Protein AF-A0A940AHB4-F1 (afdb_monomer_lite)

Radius of gyration: 24.16 Å; chains: 1; bounding box: 59×46×69 Å

Sequence (162 aa):
MMLVFALAMSVLIFCRLVLPLKIKVCWKVLLSVPVLAACLKYQIIRCLGGPMFFAPDLPGWILLAAAWLYSTAFLLFFGLAAMEIVRLGMKIVDSCRKSKLLPDPDRLFLKINLFLLFSAFLLAGIGIFRGIADPGIRELTLYFQNLPPQAEGMRVAVLADL

pLDDT: mean 78.36, std 8.7, range [51.31, 92.88]

Foldseek 3Di:
DLVVVLVVLLVLCLVQALVPDPDDVVVSVVVSVLSSCLSCVQVVLCVVQNPDRQSPVDDVVVSLVSQLSVQLSVQLSVVSVVVVVVVVVQVVVCVVDVDRPDPDPSVVSNVVSVVSSVVSNVVSVVVSVVVPPDDPDDDDDDDDPDDDPVCVPPDDDDDDDD

Secondary structure (DSSP, 8-state):
-HHHHHHHHHHHHIIIIITTS-S-HHHHHHHHHHHHHHHTHHHHHHHHH-S-TT-TTS-HHHHHHHHHHHHHHHHHHHHHHHHHHHHHHHHHHHHHSSS-S-S-HHHHHHHHHHHHHHHHHHHHHHHHHHHHSPP---------TT--GGGTT---------

Structure (mmCIF, N/CA/C/O backbone):
data_AF-A0A940AHB4-F1
#
_entry.id   AF-A0A940AHB4-F1
#
loop_
_atom_site.group_PDB
_atom_site.id
_atom_site.type_symbol
_atom_site.label_atom_id
_atom_site.label_alt_id
_atom_site.label_comp_id
_atom_site.label_asym_id
_atom_site.label_entity_id
_atom_site.label_seq_id
_atom_site.pdbx_PDB_ins_code
_atom_site.Cartn_x
_atom_site.Cartn_y
_atom_site.Cartn_z
_atom_site.occupancy
_atom_site.B_iso_or_equiv
_atom_site.auth_seq_id
_atom_site.auth_comp_id
_atom_site.auth_asym_id
_atom_site.auth_atom_id
_atom_site.pdbx_PDB_model_num
ATOM 1 N N . MET A 1 1 ? 16.224 -5.506 10.160 1.00 58.81 1 MET A N 1
ATOM 2 C CA . MET A 1 1 ? 15.429 -4.256 10.214 1.00 58.81 1 MET A CA 1
ATOM 3 C C . MET A 1 1 ? 14.212 -4.267 9.285 1.00 58.81 1 MET A C 1
ATOM 5 O O . MET A 1 1 ? 13.115 -4.127 9.803 1.00 58.81 1 MET A O 1
ATOM 9 N N . MET A 1 2 ? 14.343 -4.513 7.972 1.00 70.81 2 MET A N 1
ATOM 10 C CA . MET A 1 2 ? 13.194 -4.515 7.033 1.00 70.81 2 MET A CA 1
ATOM 11 C C . MET A 1 2 ? 12.039 -5.467 7.404 1.00 70.81 2 MET A C 1
ATOM 13 O O . MET A 1 2 ? 10.877 -5.126 7.227 1.00 70.81 2 MET A O 1
ATOM 17 N N . LEU A 1 3 ? 12.355 -6.637 7.963 1.00 74.06 3 LEU A N 1
ATOM 18 C CA . LEU A 1 3 ? 11.379 -7.638 8.414 1.00 74.06 3 LEU A CA 1
ATOM 19 C C . LEU A 1 3 ? 10.433 -7.115 9.505 1.00 74.06 3 LEU A C 1
ATOM 21 O O . LEU A 1 3 ? 9.229 -7.331 9.441 1.00 74.06 3 LEU A O 1
ATOM 25 N N . VAL A 1 4 ? 10.980 -6.398 10.490 1.00 78.00 4 VAL A N 1
ATOM 26 C CA . VAL A 1 4 ? 10.204 -5.846 11.612 1.00 78.00 4 VAL A CA 1
ATOM 27 C C . VAL A 1 4 ? 9.218 -4.801 11.100 1.00 78.00 4 VAL A C 1
ATOM 29 O O . VAL A 1 4 ? 8.057 -4.798 11.498 1.00 78.00 4 VAL A O 1
ATOM 32 N N . PHE A 1 5 ? 9.662 -3.958 10.167 1.00 78.31 5 PHE A N 1
ATOM 33 C CA . PHE A 1 5 ? 8.815 -2.948 9.542 1.00 78.31 5 PHE A CA 1
ATOM 34 C C . PHE A 1 5 ? 7.691 -3.575 8.702 1.00 78.31 5 PHE A C 1
ATOM 36 O O . PHE A 1 5 ? 6.531 -3.200 8.853 1.00 78.31 5 PHE A O 1
ATOM 43 N N . ALA A 1 6 ? 8.008 -4.586 7.886 1.00 76.06 6 ALA A N 1
ATOM 44 C CA . ALA A 1 6 ? 7.016 -5.315 7.093 1.00 76.06 6 ALA A CA 1
ATOM 45 C C . ALA A 1 6 ? 5.963 -6.016 7.971 1.00 76.06 6 ALA A C 1
ATOM 47 O O . ALA A 1 6 ? 4.767 -5.960 7.676 1.00 76.06 6 ALA A O 1
ATOM 48 N N . LEU A 1 7 ? 6.389 -6.631 9.079 1.00 79.12 7 LEU A N 1
ATOM 49 C CA . LEU A 1 7 ? 5.482 -7.255 10.042 1.00 79.12 7 LEU A CA 1
ATOM 50 C C . LEU A 1 7 ? 4.587 -6.216 10.718 1.00 79.12 7 LEU A C 1
ATOM 52 O O . LEU A 1 7 ? 3.369 -6.398 10.730 1.00 79.12 7 LEU A O 1
ATOM 56 N N . ALA A 1 8 ? 5.160 -5.112 11.206 1.00 81.31 8 ALA A N 1
ATOM 57 C CA . ALA A 1 8 ? 4.408 -4.021 11.823 1.00 81.31 8 ALA A CA 1
ATOM 58 C C . ALA A 1 8 ? 3.349 -3.444 10.869 1.00 81.31 8 ALA A C 1
ATOM 60 O O . ALA A 1 8 ? 2.193 -3.271 11.262 1.00 81.31 8 ALA A O 1
ATOM 61 N N . MET A 1 9 ? 3.710 -3.226 9.600 1.00 80.94 9 MET A N 1
ATOM 62 C CA . MET A 1 9 ? 2.764 -2.826 8.557 1.00 80.94 9 MET A CA 1
ATOM 63 C C . MET A 1 9 ? 1.624 -3.831 8.395 1.00 80.94 9 MET A C 1
ATOM 65 O O . MET A 1 9 ? 0.455 -3.441 8.431 1.00 80.94 9 MET A O 1
ATOM 69 N N . SER A 1 10 ? 1.951 -5.119 8.248 1.00 77.62 10 SER A N 1
ATOM 70 C CA . SER A 1 10 ? 0.938 -6.157 8.033 1.00 77.62 10 SER A CA 1
ATOM 71 C C . SER A 1 10 ? -0.040 -6.256 9.207 1.00 77.62 10 SER A C 1
ATOM 73 O O . SER A 1 10 ? -1.248 -6.349 8.994 1.00 77.62 10 SER A O 1
ATOM 75 N N . VAL A 1 11 ? 0.463 -6.150 10.444 1.00 81.50 11 VAL A N 1
ATOM 76 C CA . VAL A 1 11 ? -0.346 -6.231 11.664 1.00 81.50 11 VAL A CA 1
ATOM 77 C C . VAL A 1 11 ? -1.293 -5.040 11.755 1.00 81.50 11 VAL A C 1
ATOM 79 O O . VAL A 1 11 ? -2.479 -5.235 12.019 1.00 81.50 11 VAL A O 1
ATOM 82 N N . LEU A 1 12 ? -0.823 -3.816 11.489 1.00 79.62 12 LEU A N 1
ATOM 83 C CA . LEU A 1 12 ? -1.696 -2.638 11.519 1.00 79.62 12 LEU A CA 1
ATOM 84 C C . LEU A 1 12 ? -2.798 -2.709 10.459 1.00 79.62 12 LEU A C 1
ATOM 86 O O . LEU A 1 12 ? -3.967 -2.469 10.778 1.00 79.62 12 L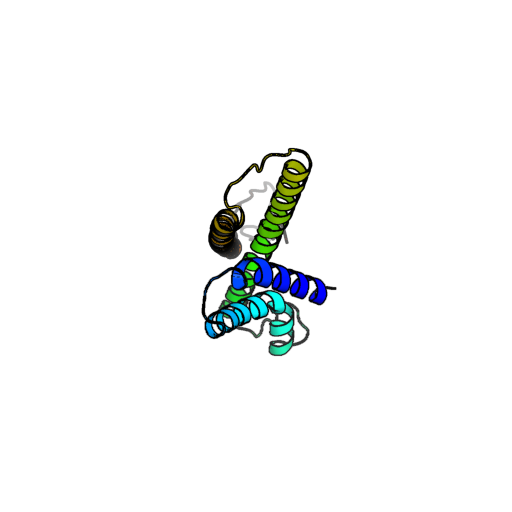EU A O 1
ATOM 90 N N . ILE A 1 13 ? -2.453 -3.085 9.223 1.00 80.12 13 ILE A N 1
ATOM 91 C CA . ILE A 1 13 ? -3.430 -3.222 8.135 1.00 80.12 13 ILE A CA 1
ATOM 92 C C . ILE A 1 13 ? -4.441 -4.329 8.470 1.00 80.12 13 ILE A C 1
ATOM 94 O O . ILE A 1 13 ? -5.649 -4.125 8.342 1.00 80.12 13 ILE A O 1
ATOM 98 N N . PHE A 1 14 ? -3.986 -5.480 8.967 1.00 78.69 14 PHE A N 1
ATOM 99 C CA . PHE A 1 14 ? -4.869 -6.588 9.329 1.00 78.69 14 PHE A CA 1
ATOM 100 C C . PHE A 1 14 ? -5.817 -6.223 10.483 1.00 78.69 14 PHE A C 1
ATOM 102 O O . PHE A 1 14 ? -7.032 -6.415 10.376 1.00 78.69 14 PHE A O 1
ATOM 109 N N . CYS A 1 15 ? -5.295 -5.633 11.559 1.00 75.25 15 CYS A N 1
ATOM 110 C CA . CYS A 1 15 ? -6.082 -5.262 12.735 1.00 75.25 15 CYS A CA 1
ATOM 111 C C . CYS A 1 15 ? -7.117 -4.166 12.447 1.00 75.25 15 CYS A C 1
ATOM 113 O O . CYS A 1 15 ? -8.186 -4.159 13.061 1.00 75.25 15 CYS A O 1
ATOM 115 N N . ARG A 1 16 ? -6.824 -3.222 11.543 1.00 76.50 16 ARG A N 1
ATOM 116 C CA . ARG A 1 16 ? -7.701 -2.065 11.278 1.00 76.50 16 ARG A CA 1
ATOM 117 C C . ARG A 1 16 ? -8.565 -2.183 10.039 1.00 76.50 16 ARG A C 1
ATOM 119 O O . ARG A 1 16 ? -9.577 -1.487 9.962 1.00 76.50 16 ARG A O 1
ATOM 126 N N . LEU A 1 17 ? -8.192 -3.047 9.105 1.00 72.38 17 LEU A N 1
ATOM 127 C CA . LEU A 1 17 ? -8.968 -3.311 7.907 1.00 72.38 17 LEU A CA 1
ATOM 128 C C . LEU A 1 17 ? -9.661 -4.665 8.031 1.00 72.38 17 LEU A C 1
ATOM 130 O O . LEU A 1 17 ? -10.872 -4.701 8.143 1.00 72.38 17 LEU A O 1
ATOM 134 N N . VAL A 1 18 ? -8.939 -5.779 8.127 1.00 71.19 18 VAL A N 1
ATOM 135 C CA . VAL A 1 18 ? -9.538 -7.128 8.027 1.00 71.19 18 VAL A CA 1
ATOM 136 C C . VAL A 1 18 ? -10.384 -7.514 9.251 1.00 71.19 18 VAL A C 1
ATOM 138 O O . VAL A 1 18 ? -11.448 -8.128 9.119 1.00 71.19 18 VAL A O 1
ATOM 141 N N . LEU A 1 19 ? -9.940 -7.153 10.455 1.00 72.94 19 LEU A N 1
ATOM 142 C CA . LEU A 1 19 ? -10.606 -7.528 11.705 1.00 72.94 19 LEU A CA 1
ATOM 143 C C . LEU A 1 19 ? -12.007 -6.895 11.890 1.00 72.94 19 LEU A C 1
ATOM 145 O O . LEU A 1 19 ? -12.932 -7.658 12.192 1.00 72.94 19 LEU A O 1
ATOM 149 N N . PRO A 1 20 ? -12.222 -5.581 11.653 1.00 70.19 20 PRO A N 1
ATOM 150 C CA . PRO A 1 20 ? -13.537 -4.945 11.799 1.00 70.19 20 PRO A CA 1
ATOM 151 C C . PRO A 1 20 ? -14.547 -5.277 10.690 1.00 70.19 20 PRO A C 1
ATOM 153 O O . PRO A 1 20 ? -15.733 -4.972 10.844 1.00 70.19 20 PRO A O 1
ATOM 156 N N . LEU A 1 21 ? -14.135 -5.920 9.588 1.00 69.00 21 LEU A N 1
ATOM 157 C CA . LEU A 1 21 ? -15.089 -6.399 8.586 1.00 69.00 21 LEU A CA 1
ATOM 158 C C . LEU A 1 21 ? -15.941 -7.544 9.163 1.00 69.00 21 LEU A C 1
ATOM 160 O O . LEU A 1 21 ? -15.432 -8.548 9.668 1.00 69.00 21 LEU A O 1
ATOM 164 N N . LYS A 1 22 ? -17.267 -7.421 9.052 1.00 71.44 22 LYS A N 1
ATOM 165 C CA . LYS A 1 22 ? -18.241 -8.451 9.452 1.00 71.44 22 LYS A CA 1
ATOM 166 C C . LYS A 1 22 ? -18.367 -9.548 8.382 1.00 71.44 22 LYS A C 1
ATOM 168 O O . LYS A 1 22 ? -19.447 -9.776 7.850 1.00 71.44 22 LYS A O 1
ATOM 173 N N . ILE A 1 23 ? -17.255 -10.192 8.028 1.00 77.06 23 ILE A N 1
ATOM 174 C CA . ILE A 1 23 ? -17.212 -11.274 7.029 1.00 77.06 23 ILE A CA 1
ATOM 175 C C . ILE A 1 23 ? -16.809 -12.592 7.708 1.00 77.06 23 ILE A C 1
ATOM 177 O O . ILE A 1 23 ? -16.114 -12.588 8.727 1.00 77.06 23 ILE A O 1
ATOM 181 N N . LYS A 1 24 ? -17.245 -13.725 7.140 1.00 78.88 24 LYS A N 1
ATOM 182 C CA . LYS A 1 24 ? -16.797 -15.075 7.515 1.00 78.88 24 LYS A CA 1
ATOM 183 C C . LYS A 1 24 ? -15.264 -15.152 7.573 1.00 78.88 24 LYS A C 1
ATOM 185 O O . LYS A 1 24 ? -14.575 -14.620 6.704 1.00 78.88 24 LYS A O 1
ATOM 190 N N . VAL A 1 25 ? -14.745 -15.881 8.560 1.00 74.38 25 VAL A N 1
ATOM 191 C CA . VAL A 1 25 ? -13.302 -16.031 8.834 1.00 74.38 25 VAL A CA 1
ATOM 192 C C . VAL A 1 25 ? -12.516 -16.493 7.600 1.00 74.38 25 VAL A C 1
ATOM 194 O O . VAL A 1 25 ? -11.432 -15.984 7.349 1.00 74.38 25 VAL A O 1
ATOM 197 N N . CYS A 1 26 ? -13.095 -17.367 6.770 1.00 75.19 26 CYS A N 1
ATOM 198 C CA . CYS A 1 26 ? -12.470 -17.846 5.532 1.00 75.19 26 CYS A CA 1
ATOM 199 C C . CYS A 1 26 ? -12.079 -16.701 4.575 1.00 75.19 26 CYS A C 1
ATOM 201 O O . CYS A 1 26 ? -10.953 -16.648 4.090 1.00 75.19 26 CYS A O 1
ATOM 203 N N . TRP A 1 27 ? -12.957 -15.713 4.390 1.00 75.00 27 TRP A N 1
ATOM 204 C CA . TRP A 1 27 ? -12.668 -14.541 3.557 1.00 75.00 27 TRP A CA 1
ATOM 205 C C . TRP A 1 27 ? -11.678 -13.574 4.213 1.00 75.00 27 TRP A C 1
ATOM 207 O O . TRP A 1 27 ? -10.931 -12.898 3.512 1.00 75.00 27 TRP A O 1
ATOM 217 N N . LYS A 1 28 ? -11.629 -13.522 5.551 1.00 75.12 28 LYS A N 1
ATOM 218 C CA . LYS A 1 28 ? -10.606 -12.744 6.269 1.00 75.12 28 LYS A CA 1
ATOM 219 C C . LYS A 1 28 ? -9.211 -13.313 6.032 1.00 75.12 28 LYS A C 1
ATOM 221 O O . LYS A 1 28 ? -8.282 -12.554 5.771 1.00 75.12 28 LYS A O 1
ATOM 226 N N . VAL A 1 29 ? -9.083 -14.639 6.077 1.00 69.25 29 VAL A N 1
ATOM 227 C CA . VAL A 1 29 ? -7.823 -15.330 5.775 1.00 69.25 29 VAL A CA 1
ATOM 228 C C . VAL A 1 29 ? -7.438 -15.095 4.315 1.00 69.25 29 VAL A C 1
ATOM 230 O O . VAL A 1 29 ? -6.314 -14.668 4.052 1.00 69.25 29 VAL A O 1
ATOM 233 N N . LEU A 1 30 ? -8.392 -15.237 3.389 1.00 78.25 30 LEU A N 1
ATOM 234 C CA . LEU A 1 30 ? -8.174 -14.983 1.962 1.00 78.25 30 LEU A CA 1
ATOM 235 C C . LEU A 1 30 ? -7.686 -13.552 1.678 1.00 78.25 30 LEU A C 1
ATOM 237 O O . LEU A 1 30 ? -6.839 -13.369 0.816 1.00 78.25 30 LEU A O 1
ATOM 241 N N . LEU A 1 31 ? -8.176 -12.549 2.416 1.00 73.75 31 LEU A N 1
ATOM 242 C CA . LEU A 1 31 ? -7.722 -11.156 2.305 1.00 73.75 31 LEU A CA 1
ATOM 243 C C . LEU A 1 31 ? -6.366 -10.903 2.978 1.00 73.75 31 LEU A C 1
ATOM 245 O O . LEU A 1 31 ? -5.609 -10.050 2.524 1.00 73.75 31 LEU A O 1
ATOM 249 N N . SER A 1 32 ? -6.036 -11.629 4.047 1.00 70.00 32 SER A N 1
ATOM 250 C CA . SER A 1 32 ? -4.762 -11.444 4.757 1.00 70.00 32 SER A CA 1
ATOM 251 C C . SER A 1 32 ? -3.552 -11.988 4.008 1.00 70.00 32 SER A C 1
ATOM 253 O O . SER A 1 32 ? -2.481 -11.396 4.087 1.00 70.00 32 SER A O 1
ATOM 255 N N . VAL A 1 33 ? -3.721 -13.072 3.247 1.00 73.50 33 VAL A N 1
ATOM 256 C CA . VAL A 1 33 ? -2.647 -13.705 2.471 1.00 73.50 33 VAL A CA 1
ATOM 257 C C . VAL A 1 33 ? -2.018 -12.746 1.446 1.00 73.50 33 VAL A C 1
ATOM 259 O O . VAL A 1 33 ? -0.798 -12.580 1.485 1.00 73.50 33 VAL A O 1
ATOM 262 N N . PRO A 1 34 ? -2.780 -12.052 0.577 1.00 72.44 34 PRO A N 1
ATOM 263 C CA . PRO A 1 34 ? -2.207 -11.108 -0.377 1.00 72.44 34 PRO A CA 1
ATOM 264 C C . PRO A 1 34 ? -1.613 -9.869 0.303 1.00 72.44 34 PRO A C 1
ATOM 266 O O . PRO A 1 34 ? -0.608 -9.351 -0.172 1.00 72.44 34 PRO A O 1
ATOM 269 N N . VAL A 1 35 ? -2.165 -9.419 1.437 1.00 74.31 35 VAL A N 1
ATOM 270 C CA . VAL A 1 35 ? -1.582 -8.315 2.227 1.00 74.31 35 VAL A CA 1
ATOM 271 C C . VAL A 1 35 ? -0.224 -8.717 2.800 1.00 74.31 35 VAL A C 1
ATOM 273 O O . VAL A 1 35 ? 0.741 -7.959 2.709 1.00 74.31 35 VAL A O 1
ATOM 276 N N . LEU A 1 36 ? -0.126 -9.927 3.352 1.00 72.56 36 LEU A N 1
ATOM 277 C CA . LEU A 1 36 ? 1.122 -10.460 3.886 1.00 72.56 36 LEU A CA 1
ATOM 278 C C . LEU A 1 36 ? 2.160 -10.629 2.767 1.00 72.56 36 LEU A C 1
ATOM 280 O O . LEU A 1 36 ? 3.302 -10.199 2.915 1.00 72.56 36 LEU A O 1
ATOM 284 N N . ALA A 1 37 ? 1.746 -11.182 1.623 1.00 73.25 37 ALA A N 1
ATOM 285 C CA . ALA A 1 37 ? 2.603 -11.347 0.453 1.00 73.25 37 ALA A CA 1
ATOM 286 C C . ALA A 1 37 ? 3.107 -9.999 -0.091 1.00 73.25 37 ALA A C 1
ATOM 288 O O . ALA A 1 37 ? 4.290 -9.862 -0.401 1.00 73.25 37 ALA A O 1
ATOM 289 N N . ALA A 1 38 ? 2.245 -8.980 -0.132 1.00 73.50 38 ALA A N 1
ATOM 290 C CA . ALA A 1 38 ? 2.617 -7.624 -0.521 1.00 73.50 38 ALA A CA 1
ATOM 291 C C . ALA A 1 38 ? 3.676 -7.025 0.417 1.00 73.50 38 ALA A C 1
ATOM 293 O O . ALA A 1 38 ? 4.694 -6.504 -0.042 1.00 73.50 38 ALA A O 1
ATOM 294 N N . CYS A 1 39 ? 3.472 -7.132 1.734 1.00 71.44 39 CYS A N 1
ATOM 295 C CA . CYS A 1 39 ? 4.413 -6.625 2.736 1.00 71.44 39 CYS A CA 1
ATOM 296 C C . CYS A 1 39 ? 5.755 -7.378 2.719 1.00 71.44 39 CYS A C 1
ATOM 298 O O . CYS A 1 39 ? 6.801 -6.766 2.937 1.00 71.44 39 CYS A O 1
ATOM 300 N N . LEU A 1 40 ? 5.748 -8.681 2.420 1.00 74.25 40 LEU A N 1
ATOM 301 C CA . LEU A 1 40 ? 6.951 -9.513 2.334 1.00 74.25 40 LEU A CA 1
ATOM 302 C C . LEU A 1 40 ? 7.598 -9.535 0.942 1.00 74.25 40 LEU A C 1
ATOM 304 O O . LEU A 1 40 ? 8.490 -10.360 0.725 1.00 74.25 40 LEU A O 1
ATOM 308 N N . LYS A 1 41 ? 7.239 -8.634 0.012 1.00 74.19 41 LYS A N 1
ATOM 309 C CA . LYS A 1 41 ? 7.761 -8.675 -1.370 1.00 74.19 41 LYS A CA 1
ATOM 310 C C . LYS A 1 41 ? 9.280 -8.870 -1.449 1.00 74.19 41 LYS A C 1
ATOM 312 O O . LYS A 1 41 ? 9.753 -9.653 -2.258 1.00 74.19 41 LYS A O 1
ATOM 317 N N . TYR A 1 42 ? 10.044 -8.236 -0.558 1.00 68.38 42 TYR A N 1
ATOM 318 C CA . TYR A 1 42 ? 11.504 -8.312 -0.548 1.00 68.38 42 TYR A CA 1
ATOM 319 C C . TYR A 1 42 ? 12.030 -9.687 -0.133 1.00 68.38 42 TYR A C 1
ATOM 321 O O . TYR A 1 42 ? 13.081 -10.102 -0.603 1.00 68.38 42 TYR A O 1
ATOM 329 N N . GLN A 1 43 ? 11.316 -10.406 0.734 1.00 69.25 43 GLN A N 1
ATOM 330 C CA . GLN A 1 43 ? 11.674 -11.778 1.089 1.00 69.25 43 GLN A CA 1
ATOM 331 C C . GLN A 1 43 ? 11.236 -12.765 0.014 1.00 69.25 43 GLN A C 1
ATOM 333 O O . GLN A 1 43 ? 11.987 -13.683 -0.287 1.00 69.25 43 GLN A O 1
ATOM 338 N N . ILE A 1 44 ? 10.067 -12.550 -0.593 1.00 69.56 44 ILE A N 1
ATOM 339 C CA . ILE A 1 44 ? 9.571 -13.390 -1.689 1.00 69.56 44 ILE A CA 1
ATOM 340 C C . ILE A 1 44 ? 10.522 -13.293 -2.887 1.00 69.56 44 ILE A C 1
ATOM 342 O O . ILE A 1 44 ? 11.017 -14.313 -3.356 1.00 69.56 44 ILE A O 1
ATOM 346 N N . ILE A 1 45 ? 10.864 -12.074 -3.311 1.00 70.25 45 ILE A N 1
ATOM 347 C CA . ILE A 1 45 ? 11.797 -11.828 -4.421 1.00 70.25 45 ILE A CA 1
ATOM 348 C C . ILE A 1 45 ? 13.183 -12.407 -4.107 1.00 70.25 45 ILE A C 1
ATOM 350 O O . ILE A 1 45 ? 13.779 -13.049 -4.964 1.00 70.25 45 ILE A O 1
ATOM 354 N N . ARG A 1 46 ? 13.663 -12.276 -2.863 1.00 68.56 46 ARG A N 1
ATOM 355 C CA . ARG A 1 46 ? 14.948 -12.856 -2.442 1.00 68.56 46 ARG A CA 1
ATOM 356 C C . ARG A 1 46 ? 14.948 -14.390 -2.416 1.00 68.56 46 ARG A C 1
ATOM 358 O O . ARG A 1 46 ? 15.976 -14.998 -2.694 1.00 68.56 46 ARG A O 1
ATOM 365 N N . CYS A 1 47 ? 13.823 -15.024 -2.081 1.00 67.25 47 CYS A N 1
ATOM 366 C CA . CYS A 1 47 ? 13.689 -16.483 -2.136 1.00 67.25 47 CYS A CA 1
ATOM 367 C C . CYS A 1 47 ? 13.609 -17.009 -3.577 1.00 67.25 47 CYS A C 1
ATOM 369 O O . CYS A 1 47 ? 14.114 -18.093 -3.843 1.00 67.25 47 CYS A O 1
ATOM 371 N N . LEU A 1 48 ? 12.975 -16.267 -4.490 1.00 68.38 48 LEU A N 1
ATOM 372 C CA . LEU A 1 48 ? 12.763 -16.688 -5.882 1.00 68.38 48 LEU A CA 1
ATOM 373 C C . LEU A 1 48 ? 13.933 -16.352 -6.816 1.00 68.38 48 LEU A C 1
ATOM 375 O O . LEU A 1 48 ? 14.186 -17.103 -7.749 1.00 68.38 48 LEU A O 1
ATOM 379 N N . GLY A 1 49 ? 14.628 -15.238 -6.585 1.00 60.91 49 GLY A N 1
ATOM 380 C CA . GLY A 1 49 ? 15.605 -14.674 -7.521 1.00 60.91 49 GLY A CA 1
ATOM 381 C C . GLY A 1 49 ? 1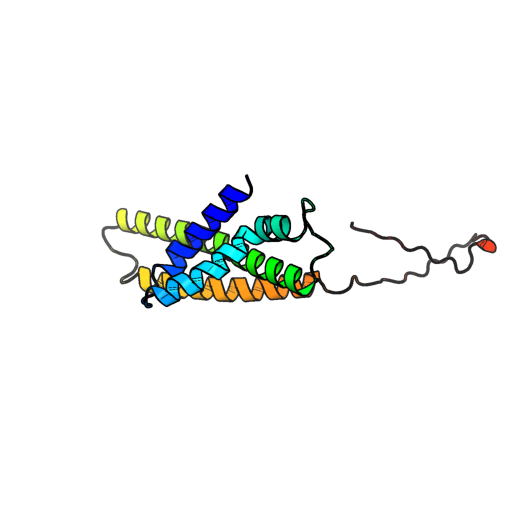7.015 -14.484 -6.960 1.00 60.91 49 GLY A C 1
ATOM 382 O O . GLY A 1 49 ? 17.816 -13.742 -7.525 1.00 60.91 49 GLY A O 1
ATOM 383 N N . GLY A 1 50 ? 17.325 -15.123 -5.830 1.00 64.38 50 GLY A N 1
ATOM 384 C CA . GLY A 1 50 ? 18.647 -15.070 -5.208 1.00 64.38 50 GLY A CA 1
ATOM 385 C C . GLY A 1 50 ? 18.904 -13.811 -4.360 1.00 64.38 50 GLY A C 1
ATOM 386 O O . GLY A 1 50 ? 17.992 -13.048 -4.043 1.00 64.38 50 GLY A O 1
ATOM 387 N N . PRO A 1 51 ? 20.156 -13.576 -3.920 1.00 63.97 51 PRO A N 1
ATOM 388 C CA . PRO A 1 51 ? 20.489 -12.508 -2.973 1.00 63.97 51 PRO A CA 1
ATOM 389 C C . PRO A 1 51 ? 20.396 -11.085 -3.556 1.00 63.97 51 PRO A C 1
ATOM 391 O O . PRO A 1 51 ? 20.518 -10.125 -2.793 1.00 63.97 51 PRO A O 1
ATOM 394 N N . MET A 1 52 ? 20.190 -10.930 -4.869 1.00 61.62 52 MET A N 1
ATOM 395 C CA . MET A 1 52 ? 20.080 -9.625 -5.524 1.00 61.62 52 MET A CA 1
ATOM 396 C C . MET A 1 52 ? 18.704 -8.986 -5.288 1.00 61.62 52 MET A C 1
ATOM 398 O O . MET A 1 52 ? 17.665 -9.606 -5.484 1.00 61.62 52 MET A O 1
ATOM 402 N N . PHE A 1 53 ? 18.699 -7.706 -4.903 1.00 57.88 53 PHE A N 1
ATOM 403 C CA . PHE A 1 53 ? 17.504 -6.961 -4.475 1.00 57.88 53 PHE A CA 1
ATOM 404 C C . PHE A 1 53 ? 16.426 -6.799 -5.563 1.00 57.88 53 PHE A C 1
ATOM 406 O O . PHE A 1 53 ? 15.245 -6.686 -5.238 1.00 57.88 53 PHE A O 1
ATOM 413 N N . PHE A 1 54 ? 16.826 -6.805 -6.838 1.00 55.22 54 PHE A N 1
ATOM 414 C CA . PHE A 1 54 ? 15.929 -6.636 -7.986 1.00 55.22 54 PHE A CA 1
ATOM 415 C C . PHE A 1 54 ? 15.705 -7.907 -8.805 1.00 55.22 54 PHE A C 1
ATOM 417 O O . PHE A 1 54 ? 14.828 -7.878 -9.657 1.00 55.22 54 PHE A O 1
ATOM 424 N N . ALA A 1 55 ? 16.445 -8.991 -8.522 1.00 59.00 55 ALA A N 1
ATOM 425 C CA . ALA A 1 55 ? 16.334 -10.291 -9.189 1.00 59.00 55 ALA A CA 1
ATOM 426 C C . ALA A 1 55 ? 15.942 -10.185 -10.684 1.00 59.00 55 ALA A C 1
ATOM 428 O O . ALA A 1 55 ? 14.785 -10.445 -11.028 1.00 59.00 55 ALA A O 1
ATOM 429 N N . PRO A 1 56 ? 16.874 -9.769 -11.563 1.00 60.50 56 PRO A N 1
ATOM 430 C CA . PRO A 1 56 ? 16.581 -9.445 -12.965 1.00 60.50 56 PRO A CA 1
ATOM 431 C C . PRO A 1 56 ? 16.014 -10.623 -13.774 1.00 60.50 56 PRO A C 1
ATOM 433 O O . PRO A 1 56 ? 15.440 -10.409 -14.836 1.00 60.50 56 PRO A O 1
ATOM 436 N N . ASP A 1 57 ? 16.132 -11.848 -1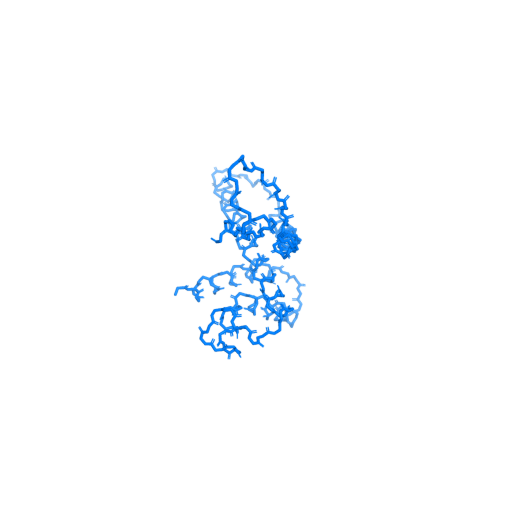3.256 1.00 66.38 57 ASP A N 1
ATOM 437 C CA . ASP A 1 57 ? 15.592 -13.068 -13.858 1.00 66.38 57 ASP A CA 1
ATOM 438 C C . ASP A 1 57 ? 14.067 -13.215 -13.689 1.00 66.38 57 ASP A C 1
ATOM 440 O O . ASP A 1 57 ? 13.447 -14.043 -14.361 1.00 66.38 57 ASP A O 1
ATOM 444 N N . LEU A 1 58 ? 13.428 -12.435 -12.802 1.00 70.69 58 LEU A N 1
ATOM 445 C CA . LEU A 1 58 ? 11.971 -12.445 -12.674 1.00 70.69 58 LEU A CA 1
ATOM 446 C C . LEU A 1 58 ? 11.309 -11.572 -13.747 1.00 70.69 58 LEU A C 1
ATOM 448 O O . LEU A 1 58 ? 11.767 -10.467 -14.041 1.00 70.69 58 LEU A O 1
ATOM 452 N N . PRO A 1 59 ? 10.164 -12.009 -14.294 1.00 79.94 59 PRO A N 1
ATOM 453 C CA . PRO A 1 59 ? 9.517 -11.271 -15.357 1.00 79.94 59 PRO A CA 1
ATOM 454 C C . PRO A 1 59 ? 8.944 -9.942 -14.836 1.00 79.94 59 PRO A C 1
ATOM 456 O O . PRO A 1 59 ? 8.324 -9.875 -13.770 1.00 79.94 59 PRO A O 1
ATOM 459 N N . GLY A 1 60 ? 9.123 -8.874 -15.620 1.00 78.50 60 GLY A N 1
ATOM 460 C CA . GLY A 1 60 ? 8.868 -7.491 -15.193 1.00 78.50 60 GLY A CA 1
ATOM 461 C C . GLY A 1 60 ? 7.457 -7.217 -14.659 1.00 78.50 60 GLY A C 1
ATOM 462 O O . GLY A 1 60 ? 7.293 -6.436 -13.727 1.00 78.50 60 GLY A O 1
ATOM 463 N N . TRP A 1 61 ? 6.434 -7.907 -15.166 1.00 79.38 61 TRP A N 1
ATOM 464 C CA . TRP A 1 61 ? 5.053 -7.768 -14.685 1.00 79.38 61 TRP A CA 1
ATOM 465 C C . TRP A 1 61 ? 4.872 -8.241 -13.235 1.00 79.38 61 TRP A C 1
ATOM 467 O O . TRP A 1 61 ? 4.108 -7.627 -12.491 1.00 79.38 61 TRP A O 1
ATOM 477 N N . ILE A 1 62 ? 5.612 -9.267 -12.794 1.00 80.12 62 ILE A N 1
ATOM 478 C CA . ILE A 1 62 ? 5.595 -9.733 -11.396 1.00 80.12 62 ILE A CA 1
ATOM 479 C C . ILE A 1 62 ? 6.271 -8.700 -10.491 1.00 80.12 62 ILE A C 1
ATOM 481 O O . ILE A 1 62 ? 5.739 -8.369 -9.430 1.00 80.12 62 ILE A O 1
ATOM 485 N N . LEU A 1 63 ? 7.410 -8.151 -10.925 1.00 79.75 63 LEU A N 1
ATOM 486 C CA . LEU A 1 63 ? 8.124 -7.095 -10.201 1.00 79.75 63 LEU A CA 1
ATOM 487 C C . LEU A 1 63 ? 7.259 -5.833 -10.059 1.00 79.75 63 LEU A C 1
ATOM 489 O O . LEU A 1 63 ? 7.180 -5.261 -8.971 1.00 79.75 63 LEU A O 1
ATOM 493 N N . LEU A 1 64 ? 6.547 -5.450 -11.121 1.00 83.44 64 LEU A N 1
ATOM 494 C CA . LEU A 1 64 ? 5.612 -4.325 -11.131 1.00 83.44 64 LEU A CA 1
ATOM 495 C C . LEU A 1 64 ? 4.400 -4.559 -10.229 1.00 83.44 64 LEU A C 1
ATOM 497 O O . LEU A 1 64 ? 4.060 -3.685 -9.433 1.00 83.44 64 LEU A O 1
ATOM 501 N N . ALA A 1 65 ? 3.780 -5.740 -10.287 1.00 83.94 65 ALA A N 1
ATOM 502 C CA . ALA A 1 65 ? 2.666 -6.088 -9.408 1.00 83.94 65 ALA A CA 1
ATOM 503 C C . ALA A 1 65 ? 3.095 -6.087 -7.930 1.00 83.94 65 ALA A C 1
ATOM 505 O O . ALA A 1 65 ? 2.406 -5.525 -7.077 1.00 83.94 65 ALA A O 1
ATOM 506 N N . ALA A 1 66 ? 4.266 -6.651 -7.623 1.00 82.19 66 ALA A N 1
ATOM 507 C CA . ALA A 1 66 ? 4.822 -6.647 -6.274 1.00 82.19 66 ALA A CA 1
ATOM 508 C C . ALA A 1 66 ? 5.156 -5.224 -5.795 1.00 82.19 66 ALA A C 1
ATOM 510 O O . ALA A 1 66 ? 4.870 -4.873 -4.647 1.00 82.19 66 ALA A O 1
ATOM 511 N N . ALA A 1 67 ? 5.730 -4.388 -6.665 1.00 83.94 67 ALA A N 1
ATOM 512 C CA . ALA A 1 67 ? 5.978 -2.979 -6.377 1.00 83.94 67 ALA A CA 1
ATOM 513 C C . ALA A 1 67 ? 4.670 -2.222 -6.117 1.00 83.94 67 ALA A C 1
ATOM 515 O O . ALA A 1 67 ? 4.604 -1.446 -5.166 1.00 83.94 67 ALA A O 1
ATOM 516 N N . TRP A 1 68 ? 3.624 -2.495 -6.896 1.00 87.19 68 TRP A N 1
ATOM 517 C CA . TRP A 1 68 ? 2.316 -1.865 -6.747 1.00 87.19 68 TRP A CA 1
ATOM 518 C C . TRP A 1 68 ? 1.660 -2.197 -5.423 1.00 87.19 68 TRP A C 1
ATOM 520 O O . TRP A 1 68 ? 1.344 -1.287 -4.656 1.00 87.19 68 TRP A O 1
ATOM 530 N N . LEU A 1 69 ? 1.542 -3.486 -5.114 1.00 86.25 69 LEU A N 1
ATOM 531 C CA . LEU A 1 69 ? 0.935 -3.943 -3.870 1.00 86.25 69 LEU A CA 1
ATOM 532 C C . LEU A 1 69 ? 1.698 -3.426 -2.646 1.00 86.25 69 LEU A C 1
ATOM 534 O O . LEU A 1 69 ? 1.082 -2.982 -1.675 1.00 86.25 69 LEU A O 1
ATOM 538 N N . TYR A 1 70 ? 3.032 -3.431 -2.699 1.00 85.31 70 TYR A N 1
ATOM 539 C CA . TYR A 1 70 ? 3.848 -2.882 -1.620 1.00 85.31 70 TYR A CA 1
ATOM 540 C C . TYR A 1 70 ? 3.660 -1.371 -1.464 1.00 85.31 70 TYR A C 1
ATOM 542 O O . TYR A 1 70 ? 3.478 -0.905 -0.343 1.00 85.31 70 TYR A O 1
ATOM 550 N N . SER A 1 71 ? 3.651 -0.603 -2.557 1.00 86.00 71 SER A N 1
ATOM 551 C CA . SER A 1 71 ? 3.414 0.845 -2.515 1.00 86.00 71 SER A CA 1
ATOM 552 C C . SER A 1 71 ? 2.021 1.182 -1.981 1.00 86.00 71 SER A C 1
ATOM 554 O O . SER A 1 71 ? 1.881 2.097 -1.170 1.00 86.00 71 SER A O 1
ATOM 556 N N . THR A 1 72 ? 0.993 0.411 -2.352 1.00 88.12 72 THR A N 1
ATOM 557 C CA . THR A 1 72 ? -0.350 0.543 -1.770 1.00 88.12 72 THR A CA 1
ATOM 558 C C . THR A 1 72 ? -0.328 0.283 -0.268 1.00 88.12 72 THR A C 1
ATOM 560 O O . THR A 1 72 ? -0.839 1.103 0.494 1.00 88.12 72 THR A O 1
ATOM 563 N N . ALA A 1 73 ? 0.286 -0.819 0.176 1.00 85.69 73 ALA A N 1
ATOM 564 C CA . ALA A 1 73 ? 0.406 -1.129 1.598 1.00 85.69 73 ALA A CA 1
ATOM 565 C C . ALA A 1 73 ? 1.176 -0.028 2.346 1.00 85.69 73 ALA A C 1
ATOM 567 O O . ALA A 1 73 ? 0.790 0.343 3.453 1.00 85.69 73 ALA A O 1
ATOM 568 N N . PHE A 1 74 ? 2.229 0.518 1.732 1.00 86.75 74 PHE A N 1
ATOM 569 C CA . PHE A 1 74 ? 3.073 1.577 2.285 1.00 86.75 74 PHE A CA 1
ATOM 570 C C . PHE A 1 74 ? 2.289 2.863 2.517 1.00 86.75 74 PHE A C 1
ATOM 572 O O . PHE A 1 74 ? 2.244 3.354 3.644 1.00 86.75 74 PHE A O 1
ATOM 579 N N . LEU A 1 75 ? 1.589 3.355 1.496 1.00 88.94 75 LEU A N 1
ATOM 580 C CA . LEU A 1 75 ? 0.708 4.517 1.628 1.00 88.94 75 LEU A CA 1
ATOM 581 C C . LEU A 1 75 ? -0.403 4.271 2.654 1.00 88.94 75 LEU A C 1
ATOM 583 O O . LEU A 1 75 ? -0.692 5.136 3.484 1.00 88.94 75 LEU A O 1
ATOM 587 N N . LEU A 1 76 ? -0.990 3.073 2.640 1.00 88.38 76 LEU A N 1
ATOM 588 C CA . LEU A 1 76 ? -2.048 2.705 3.570 1.00 88.38 76 LEU A CA 1
ATOM 589 C C . LE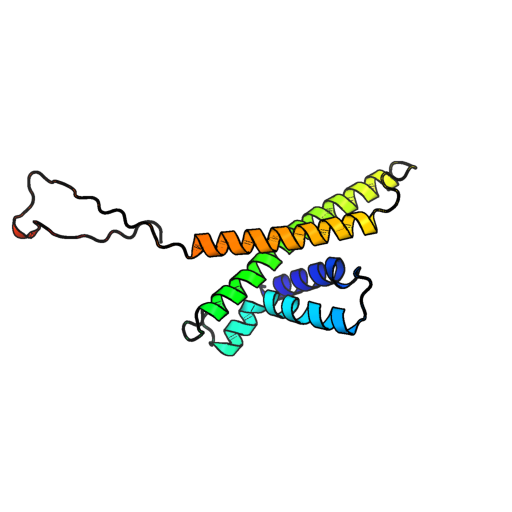U A 1 76 ? -1.561 2.691 5.022 1.00 88.38 76 LEU A C 1
ATOM 591 O O . LEU A 1 76 ? -2.289 3.140 5.900 1.00 88.38 76 LEU A O 1
ATOM 595 N N . PHE A 1 77 ? -0.344 2.219 5.289 1.00 87.50 77 PHE A N 1
ATOM 596 C CA . PHE A 1 77 ? 0.238 2.232 6.631 1.00 87.50 77 PHE A CA 1
ATOM 597 C C . PHE A 1 77 ? 0.327 3.648 7.197 1.00 87.50 77 PHE A C 1
ATOM 599 O O . PHE A 1 77 ? -0.133 3.872 8.315 1.00 87.50 77 PHE A O 1
ATOM 606 N N . PHE A 1 78 ? 0.840 4.611 6.427 1.00 88.94 78 PHE A N 1
ATOM 607 C CA . PHE A 1 78 ? 0.897 6.005 6.876 1.00 88.94 78 PHE A CA 1
ATOM 608 C C . PHE A 1 78 ? -0.496 6.616 7.033 1.00 88.94 78 PHE A C 1
ATOM 610 O O . PHE A 1 78 ? -0.748 7.297 8.026 1.00 88.94 78 PHE A O 1
ATOM 617 N N . GLY A 1 79 ? -1.421 6.329 6.112 1.00 88.69 79 GLY A N 1
ATOM 618 C CA . GLY A 1 79 ? -2.808 6.786 6.221 1.00 88.69 79 GLY A CA 1
ATOM 619 C C . GLY A 1 79 ? -3.512 6.244 7.469 1.00 88.69 79 GLY A C 1
ATOM 620 O O . GLY A 1 79 ? -4.157 6.996 8.201 1.00 88.69 79 GLY A O 1
ATOM 621 N N . LEU A 1 80 ? -3.345 4.952 7.761 1.00 87.75 80 LEU A N 1
ATOM 622 C CA . LEU A 1 80 ? -3.889 4.320 8.962 1.00 87.75 80 LEU A CA 1
ATOM 623 C C . LEU A 1 80 ? -3.205 4.838 10.230 1.00 87.75 80 LEU A C 1
ATOM 625 O O . LEU A 1 80 ? -3.897 5.113 11.205 1.00 87.75 80 LEU A O 1
ATOM 629 N N . ALA A 1 81 ? -1.883 5.017 10.225 1.00 86.56 81 ALA A N 1
ATOM 630 C CA . ALA A 1 81 ? -1.149 5.572 11.360 1.00 86.56 81 ALA A CA 1
ATOM 631 C C . ALA A 1 81 ? -1.615 6.999 11.691 1.00 86.56 81 ALA A C 1
ATOM 633 O O . ALA A 1 81 ? -1.899 7.299 12.850 1.00 86.56 81 ALA A O 1
ATOM 634 N N . ALA A 1 82 ? -1.786 7.855 10.678 1.00 88.31 82 ALA A N 1
ATOM 635 C CA . ALA A 1 82 ? -2.358 9.188 10.853 1.00 88.31 82 ALA A CA 1
ATOM 636 C C . ALA A 1 82 ? -3.782 9.117 11.431 1.00 88.31 82 ALA A C 1
ATOM 638 O O . ALA A 1 82 ? -4.121 9.858 12.355 1.00 88.31 82 ALA A O 1
ATOM 639 N N . MET A 1 83 ? -4.601 8.180 10.948 1.00 86.62 83 MET A N 1
ATOM 640 C CA . MET A 1 83 ? -5.964 8.006 11.448 1.00 86.62 83 MET A CA 1
ATOM 641 C C . MET A 1 83 ? -6.015 7.497 12.896 1.00 86.62 83 MET A C 1
ATOM 643 O O . MET A 1 83 ? -6.904 7.879 13.659 1.00 86.62 83 MET A O 1
ATOM 647 N N . GLU A 1 84 ? -5.052 6.675 13.312 1.00 85.69 84 GLU A N 1
ATOM 648 C CA . GLU A 1 84 ? -4.904 6.259 14.709 1.00 85.69 84 GLU A CA 1
ATOM 649 C C . GLU A 1 84 ? -4.557 7.436 15.620 1.00 85.69 84 GLU A C 1
ATOM 651 O O . GLU A 1 84 ? -5.161 7.564 16.685 1.00 85.69 84 GLU A O 1
ATOM 656 N N . ILE A 1 85 ? -3.661 8.328 15.187 1.00 87.94 85 ILE A N 1
ATOM 657 C CA . ILE A 1 85 ? -3.333 9.558 15.925 1.00 87.94 85 ILE A CA 1
ATOM 658 C C . ILE A 1 85 ? -4.589 10.422 16.093 1.00 87.94 85 ILE A C 1
ATOM 660 O O . ILE A 1 85 ? -4.887 10.873 17.199 1.00 87.94 85 ILE A O 1
ATOM 664 N N . VAL A 1 86 ? -5.374 10.591 15.025 1.00 87.50 86 VAL A N 1
ATOM 665 C CA . VAL A 1 86 ? -6.638 11.341 15.061 1.00 87.50 86 VAL A CA 1
ATOM 666 C C . VAL A 1 86 ? -7.639 10.689 16.021 1.00 87.50 86 VAL A C 1
ATOM 668 O O . VAL A 1 86 ? -8.215 11.372 16.872 1.00 87.50 86 VAL A O 1
ATOM 671 N N . ARG A 1 87 ? -7.816 9.363 15.954 1.00 84.19 87 ARG A N 1
ATOM 672 C CA . ARG A 1 87 ? -8.724 8.632 16.853 1.00 84.19 87 ARG A CA 1
ATOM 673 C C . ARG A 1 87 ? -8.291 8.733 18.317 1.00 84.19 87 ARG A C 1
ATOM 675 O O . ARG A 1 87 ? -9.148 8.902 19.184 1.00 84.19 87 ARG A O 1
ATOM 682 N N . LEU A 1 88 ? -6.993 8.628 18.597 1.00 85.81 88 LEU A N 1
ATOM 683 C CA . LEU A 1 88 ? -6.442 8.826 19.939 1.00 85.81 88 LEU A CA 1
ATOM 684 C C . LEU A 1 88 ? -6.708 10.254 20.426 1.00 85.81 88 LEU A C 1
ATOM 686 O O . LEU A 1 88 ? -7.218 10.420 21.531 1.00 85.81 88 LEU A O 1
ATOM 690 N N . GLY A 1 89 ? -6.471 11.261 19.582 1.00 86.94 89 GLY A N 1
ATOM 691 C CA . GLY A 1 89 ? -6.769 12.661 19.885 1.00 86.94 89 GLY A CA 1
ATOM 692 C C . GLY A 1 89 ? -8.235 12.892 20.254 1.00 86.94 89 GLY A C 1
ATOM 693 O O . GLY A 1 89 ? -8.519 13.491 21.289 1.00 86.94 89 GLY A O 1
ATOM 694 N N . MET A 1 90 ? -9.177 12.344 19.478 1.00 84.75 90 MET A N 1
ATOM 695 C CA . MET A 1 90 ? -10.608 12.441 19.805 1.00 84.75 90 MET A CA 1
ATOM 696 C C . MET A 1 90 ? -10.961 11.750 21.121 1.00 84.75 90 MET A C 1
ATOM 698 O O . MET A 1 90 ? -11.711 12.318 21.905 1.00 84.7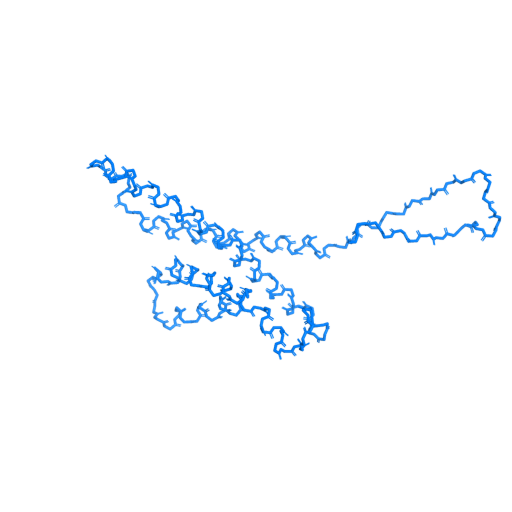5 90 MET A O 1
ATOM 702 N N . LYS A 1 91 ? -10.391 10.573 21.413 1.00 82.75 91 LYS A N 1
ATOM 703 C CA . LYS A 1 91 ? -10.613 9.893 22.701 1.00 82.75 91 LYS A CA 1
ATOM 704 C C . LYS A 1 91 ? -10.092 10.700 23.888 1.00 82.75 91 LYS A C 1
ATOM 706 O O . LYS A 1 91 ? -10.727 10.697 24.936 1.00 82.75 91 LYS A O 1
ATOM 711 N N . ILE A 1 92 ? -8.956 11.381 23.735 1.00 85.94 92 ILE A N 1
ATOM 712 C CA . ILE A 1 92 ? -8.413 12.268 24.771 1.00 85.94 92 ILE A CA 1
ATOM 713 C C . ILE A 1 92 ? -9.371 13.445 24.990 1.00 85.94 92 ILE A C 1
ATOM 715 O O . ILE A 1 92 ? -9.740 13.726 26.127 1.00 85.94 92 ILE A O 1
ATOM 719 N N . VAL A 1 93 ? -9.852 14.073 23.913 1.00 86.25 93 VAL A N 1
ATOM 720 C CA . VAL A 1 93 ? -10.826 15.176 23.990 1.00 86.25 93 VAL A CA 1
ATOM 721 C C . VAL A 1 93 ? -12.142 14.728 24.631 1.00 86.25 93 VAL A C 1
ATOM 723 O O . VAL A 1 93 ? -12.649 15.432 25.501 1.00 86.25 93 VAL A O 1
ATOM 726 N N . ASP A 1 94 ? -12.658 13.556 24.265 1.00 83.12 94 ASP A N 1
ATOM 727 C CA . ASP A 1 94 ? -13.853 12.940 24.862 1.00 83.12 94 ASP A CA 1
ATOM 728 C C . ASP A 1 94 ? -13.635 12.504 26.316 1.00 83.12 94 ASP A C 1
ATOM 730 O O . ASP A 1 94 ? -14.582 12.392 27.083 1.00 83.12 94 ASP A O 1
ATOM 734 N N . SER A 1 95 ? -12.396 12.237 26.728 1.00 82.69 95 SER A N 1
ATOM 735 C CA . SER A 1 95 ? -12.083 11.988 28.136 1.00 82.69 95 SER A CA 1
ATOM 736 C C . SER A 1 95 ? -12.026 13.296 28.930 1.00 82.69 95 SER A C 1
ATOM 738 O O . SER A 1 95 ? -12.348 13.307 30.117 1.00 82.69 95 SER A O 1
ATOM 740 N N . CYS A 1 96 ? -11.626 14.400 28.291 1.00 84.56 96 CYS A N 1
ATOM 741 C CA . CYS A 1 96 ? -11.586 15.731 28.897 1.00 84.56 96 CYS A CA 1
ATOM 742 C C . CYS A 1 96 ? -12.963 16.417 28.918 1.00 84.56 96 CYS A C 1
ATOM 744 O O . CYS A 1 96 ? -13.259 17.187 29.833 1.00 84.56 96 CYS A O 1
ATOM 746 N N . ARG A 1 97 ? -13.824 16.150 27.932 1.00 76.62 97 ARG A N 1
ATOM 747 C CA . ARG A 1 97 ? -15.213 16.622 27.879 1.00 76.62 97 ARG A CA 1
ATOM 748 C C . ARG A 1 97 ? -16.136 15.495 28.326 1.00 76.62 97 ARG A C 1
ATOM 750 O O . ARG A 1 97 ? -16.181 14.467 27.683 1.00 76.62 97 ARG A O 1
ATOM 757 N N . LYS A 1 98 ? -16.990 15.697 29.336 1.00 73.38 98 LYS A N 1
ATOM 758 C CA . LYS A 1 98 ? -18.025 14.712 29.752 1.00 73.38 98 LYS A CA 1
ATOM 759 C C . LYS A 1 98 ? -19.096 14.397 28.676 1.00 73.38 98 LYS A C 1
ATOM 761 O O . LYS A 1 98 ? -20.121 13.800 28.989 1.00 73.38 98 LYS A O 1
ATOM 766 N N . SER A 1 99 ? -18.891 14.812 27.426 1.00 68.25 99 SER A N 1
ATOM 767 C CA . SER A 1 99 ? -19.772 14.595 26.282 1.00 68.25 99 SER A CA 1
ATOM 768 C C . SER A 1 99 ? -18.984 13.939 25.158 1.00 68.25 99 SER A C 1
ATOM 770 O O . SER A 1 99 ? -17.883 14.381 24.846 1.00 68.25 99 SER A O 1
ATOM 772 N N . LYS A 1 100 ? -19.586 12.939 24.510 1.00 67.38 100 LYS A N 1
ATOM 773 C CA . LYS A 1 100 ? -19.009 12.277 23.336 1.00 67.38 100 LYS A CA 1
ATOM 774 C C . LYS A 1 100 ? -19.099 13.191 22.113 1.00 67.38 100 LYS A C 1
ATOM 776 O O . LYS A 1 100 ? -20.170 13.740 21.851 1.00 67.38 100 LYS A O 1
ATOM 781 N N . LEU A 1 101 ? -18.015 13.314 21.350 1.00 67.19 101 LEU A N 1
ATOM 782 C CA . LEU A 1 101 ? -17.985 14.078 20.099 1.00 67.19 101 LEU A CA 1
ATOM 783 C C . LEU A 1 101 ? -18.736 13.369 18.959 1.00 67.19 101 LEU A C 1
ATOM 785 O O . LEU A 1 101 ? -19.298 14.031 18.091 1.00 67.19 101 LEU A O 1
ATOM 789 N N . LEU A 1 102 ? -18.740 12.029 18.942 1.00 63.47 102 LEU A N 1
ATOM 790 C CA . LEU A 1 102 ? -19.323 11.217 17.867 1.00 63.47 102 LEU A CA 1
ATOM 791 C C . LEU A 1 102 ? -20.182 10.058 18.417 1.00 63.47 102 LEU A C 1
ATOM 793 O O . LEU A 1 102 ? -19.729 9.340 19.311 1.00 63.47 102 LEU A O 1
ATOM 797 N N . PRO A 1 103 ? -21.393 9.828 17.867 1.00 59.66 103 PRO A N 1
ATOM 798 C CA . PRO A 1 103 ? -22.321 8.804 18.355 1.00 59.66 103 PRO A CA 1
ATOM 799 C C . PRO A 1 103 ? -21.924 7.357 18.004 1.00 59.66 103 PRO A C 1
ATOM 801 O O . PRO A 1 103 ? -22.268 6.461 18.763 1.00 59.66 103 PRO A O 1
ATOM 804 N N . ASP A 1 104 ? -21.176 7.121 16.915 1.00 68.56 104 ASP A N 1
ATOM 805 C CA . ASP A 1 104 ? -20.698 5.782 16.507 1.00 68.56 104 ASP A CA 1
ATOM 806 C C . ASP A 1 104 ? -19.358 5.873 15.735 1.00 68.56 104 ASP A C 1
ATOM 808 O O . ASP A 1 104 ? -19.323 5.801 14.498 1.00 68.56 104 ASP A O 1
ATOM 812 N N . PRO A 1 105 ? -18.221 6.064 16.429 1.00 71.75 105 PRO A N 1
ATOM 813 C CA . PRO A 1 105 ? -16.932 6.276 15.775 1.00 71.75 105 PRO A CA 1
ATOM 814 C C . PRO A 1 105 ? -16.540 5.100 14.866 1.00 71.75 105 PRO A C 1
ATOM 816 O O . PRO A 1 105 ? -16.117 5.304 13.728 1.00 71.75 105 PRO A O 1
ATOM 819 N N . ASP A 1 106 ? -16.722 3.857 15.310 1.00 75.44 106 ASP A N 1
ATOM 820 C CA . ASP A 1 106 ? -16.105 2.695 14.658 1.00 75.44 106 ASP A CA 1
ATOM 821 C C . ASP A 1 106 ? -16.604 2.436 13.229 1.00 75.44 106 ASP A C 1
ATOM 823 O O . ASP A 1 106 ? -15.808 2.103 12.346 1.00 75.44 106 ASP A O 1
ATOM 827 N N . ARG A 1 107 ? -17.901 2.642 12.955 1.00 78.19 107 ARG A N 1
ATOM 828 C CA . ARG A 1 107 ? -18.450 2.486 11.594 1.00 78.19 107 ARG A CA 1
ATOM 829 C C . ARG A 1 107 ? -17.967 3.585 10.653 1.00 78.19 107 ARG A C 1
ATOM 831 O O . ARG A 1 107 ? -17.722 3.309 9.479 1.00 78.19 107 ARG A O 1
ATOM 838 N N . LEU A 1 108 ? -17.843 4.815 11.153 1.00 81.94 108 LEU A N 1
ATOM 839 C CA . LEU A 1 108 ? -17.340 5.940 10.371 1.00 81.94 108 LEU A CA 1
ATOM 840 C C . LEU A 1 108 ? -15.865 5.726 10.019 1.00 81.94 108 LEU A C 1
ATOM 842 O O . LEU A 1 108 ? -15.505 5.794 8.844 1.00 81.94 108 LEU A O 1
ATOM 846 N N . PHE A 1 109 ? -15.030 5.369 11.001 1.00 82.00 109 PHE A N 1
ATOM 847 C CA . PHE A 1 109 ? -13.620 5.069 10.748 1.00 82.00 109 PHE A CA 1
ATOM 848 C C . PHE A 1 109 ? -13.437 3.889 9.799 1.00 82.00 109 PHE A C 1
ATOM 850 O O . PHE A 1 109 ? -12.528 3.927 8.980 1.00 82.00 109 PHE A O 1
ATOM 857 N N . LEU A 1 110 ? -14.291 2.863 9.858 1.00 83.62 110 LEU A N 1
ATOM 858 C CA . LEU A 1 110 ? -14.216 1.753 8.908 1.00 83.62 110 LEU A CA 1
ATOM 859 C C . LEU A 1 110 ? -14.446 2.222 7.463 1.00 83.62 110 LEU A C 1
ATOM 861 O O . LEU A 1 110 ? -13.695 1.831 6.571 1.00 83.62 110 LEU A O 1
ATOM 865 N N . LYS A 1 111 ? -15.444 3.085 7.230 1.00 85.31 111 LYS A N 1
ATOM 866 C CA . LYS A 1 111 ? -15.689 3.675 5.902 1.00 85.31 111 LYS A CA 1
ATOM 867 C C . LYS A 1 111 ? -14.502 4.515 5.433 1.00 85.31 111 LYS A C 1
ATOM 869 O O . LYS A 1 111 ? -14.108 4.407 4.277 1.00 85.31 111 LYS A O 1
ATOM 874 N N . ILE A 1 112 ? -13.911 5.304 6.329 1.00 86.88 112 ILE A N 1
ATOM 875 C CA . ILE A 1 112 ? -12.743 6.128 5.998 1.00 86.88 112 ILE A CA 1
ATOM 876 C C . ILE A 1 112 ? -11.518 5.251 5.711 1.00 86.88 112 ILE A C 1
ATOM 878 O O . ILE A 1 112 ? -10.812 5.500 4.742 1.00 86.88 112 ILE A O 1
ATOM 882 N N . ASN A 1 113 ? -11.295 4.184 6.479 1.00 87.81 113 ASN A N 1
ATOM 883 C CA . ASN A 1 113 ? -10.202 3.241 6.239 1.00 87.81 113 ASN A CA 1
ATOM 884 C C . ASN A 1 113 ? -10.354 2.525 4.886 1.00 87.81 113 ASN A C 1
ATOM 886 O O . ASN A 1 113 ? -9.365 2.319 4.187 1.00 87.81 113 ASN A O 1
ATOM 890 N N . LEU A 1 114 ? -11.583 2.174 4.490 1.00 86.44 114 LEU A N 1
ATOM 891 C CA . LEU A 1 114 ? -11.866 1.625 3.158 1.00 86.44 114 LEU A CA 1
ATOM 892 C C . LEU A 1 114 ? -11.621 2.654 2.049 1.00 86.44 114 LEU A C 1
ATOM 894 O O . LEU A 1 114 ? -11.058 2.314 1.011 1.00 86.44 114 LEU A O 1
ATOM 898 N N . PHE A 1 115 ? -11.996 3.913 2.276 1.00 90.56 115 PHE A N 1
ATOM 899 C CA . PHE A 1 115 ? -11.694 4.998 1.345 1.00 90.56 115 PHE A CA 1
ATOM 900 C C . PHE A 1 115 ? -10.180 5.224 1.205 1.00 90.56 115 PHE A C 1
ATOM 902 O O . PHE A 1 115 ? -9.689 5.370 0.090 1.00 90.56 115 PHE A O 1
ATOM 909 N N . LEU A 1 116 ? -9.434 5.175 2.313 1.00 90.50 116 LEU A N 1
ATOM 910 C CA . LEU A 1 116 ? -7.970 5.247 2.329 1.00 90.50 116 LEU A CA 1
ATOM 911 C C . LEU A 1 116 ? -7.324 4.080 1.576 1.00 90.50 116 LEU A C 1
ATOM 913 O O . LEU A 1 116 ? -6.356 4.292 0.854 1.00 90.50 116 LEU A O 1
ATOM 917 N N . LEU A 1 117 ? -7.858 2.860 1.706 1.00 89.38 117 LEU A N 1
ATOM 918 C CA . LEU A 1 117 ? -7.402 1.719 0.906 1.00 89.38 117 LEU A CA 1
ATOM 919 C C . LEU A 1 117 ? -7.573 2.007 -0.588 1.00 89.38 117 LEU A C 1
ATOM 921 O O . LEU A 1 117 ? -6.637 1.821 -1.364 1.00 89.38 117 LEU A O 1
ATOM 925 N N . PHE A 1 118 ? -8.762 2.460 -0.984 1.00 90.56 118 PHE A N 1
ATOM 926 C CA . PHE A 1 118 ? -9.066 2.730 -2.383 1.00 90.56 118 PHE A CA 1
ATOM 927 C C . PHE A 1 118 ? -8.188 3.851 -2.956 1.00 90.56 118 PHE A C 1
ATOM 929 O O . PHE A 1 118 ? -7.618 3.701 -4.038 1.00 90.56 118 PHE A O 1
ATOM 936 N N . SER A 1 119 ? -8.012 4.948 -2.215 1.00 91.81 119 SER A N 1
ATOM 937 C CA . SER A 1 119 ? -7.163 6.058 -2.650 1.00 91.81 119 SER A CA 1
ATOM 938 C C . SER A 1 119 ? -5.687 5.664 -2.716 1.00 91.81 119 SER A C 1
ATOM 940 O O . SER A 1 119 ? -5.025 5.988 -3.701 1.00 91.81 119 SER A O 1
ATOM 942 N N . ALA A 1 120 ? -5.177 4.908 -1.738 1.00 91.56 120 ALA A N 1
ATOM 943 C CA . ALA A 1 120 ? -3.807 4.395 -1.743 1.00 91.56 120 ALA A CA 1
ATOM 944 C C . ALA A 1 120 ? -3.545 3.459 -2.932 1.00 91.56 120 ALA A C 1
ATOM 946 O O . ALA A 1 120 ? -2.472 3.508 -3.534 1.00 91.56 120 ALA A O 1
ATOM 947 N N . PHE A 1 121 ? -4.523 2.628 -3.298 1.00 91.81 121 PHE A N 1
ATOM 948 C CA . PHE A 1 121 ? -4.426 1.733 -4.449 1.00 91.81 121 PHE A CA 1
ATOM 949 C C . PHE A 1 121 ? -4.314 2.507 -5.769 1.00 91.81 121 PHE A C 1
ATOM 951 O O . PHE A 1 121 ? -3.407 2.245 -6.566 1.00 91.81 121 PHE A O 1
ATOM 958 N N . LEU A 1 122 ? -5.176 3.512 -5.959 1.00 92.88 122 LEU A N 1
ATOM 959 C CA . LEU A 1 122 ? -5.149 4.385 -7.136 1.00 92.88 122 LEU A CA 1
ATOM 960 C C . LEU A 1 122 ? -3.863 5.211 -7.215 1.00 92.88 122 LEU A C 1
ATOM 962 O O . LEU A 1 122 ? -3.219 5.242 -8.261 1.00 92.88 122 LEU A O 1
ATOM 966 N N . LEU A 1 123 ? -3.460 5.846 -6.111 1.00 92.69 123 LEU A N 1
ATOM 967 C CA . LEU A 1 123 ? -2.240 6.655 -6.045 1.00 92.69 123 LEU A CA 1
ATOM 968 C C . LEU A 1 123 ? -0.995 5.824 -6.349 1.00 92.69 123 LEU A C 1
ATOM 970 O O . LEU A 1 123 ? -0.142 6.266 -7.115 1.00 92.69 123 LEU A O 1
ATOM 974 N N . ALA A 1 124 ? -0.907 4.610 -5.802 1.00 90.88 124 ALA A N 1
ATOM 975 C CA . ALA A 1 124 ? 0.193 3.702 -6.103 1.00 90.88 124 ALA A CA 1
ATOM 976 C C . ALA A 1 124 ? 0.209 3.301 -7.589 1.00 90.88 124 ALA A C 1
ATOM 978 O O . ALA A 1 124 ? 1.281 3.235 -8.186 1.00 90.88 124 ALA A O 1
ATOM 979 N N . GLY A 1 125 ? -0.965 3.092 -8.195 1.00 89.62 125 GLY A N 1
ATOM 980 C CA . GLY A 1 125 ? -1.085 2.778 -9.621 1.00 89.62 125 GLY A CA 1
ATOM 981 C C . GLY A 1 125 ? -0.629 3.937 -10.508 1.00 89.62 125 GLY A C 1
ATOM 982 O O . GLY A 1 125 ? 0.180 3.741 -11.410 1.00 89.62 125 GLY A O 1
ATOM 983 N N . ILE A 1 126 ? -1.073 5.161 -10.203 1.00 90.88 126 ILE A N 1
ATOM 984 C CA . ILE A 1 126 ? -0.641 6.379 -10.908 1.00 90.88 126 ILE A CA 1
ATOM 985 C C . ILE A 1 126 ? 0.867 6.596 -10.737 1.00 90.88 126 ILE A C 1
ATOM 987 O O . ILE A 1 126 ? 1.548 6.935 -11.703 1.00 90.88 126 ILE A O 1
ATOM 991 N N . GLY A 1 127 ? 1.392 6.391 -9.526 1.00 87.81 127 GLY A N 1
ATOM 992 C CA . GLY A 1 127 ? 2.818 6.525 -9.232 1.00 87.81 127 GLY A CA 1
ATOM 993 C C . GLY A 1 127 ? 3.671 5.561 -10.050 1.00 87.81 127 GLY A C 1
ATOM 994 O O . GLY A 1 127 ? 4.668 5.973 -10.632 1.00 87.81 127 GLY A O 1
ATOM 995 N N . ILE A 1 128 ? 3.243 4.303 -10.164 1.00 89.12 128 ILE A N 1
ATOM 996 C CA . ILE A 1 128 ? 3.935 3.310 -10.992 1.00 89.12 128 ILE A CA 1
ATOM 997 C C . ILE A 1 128 ? 3.810 3.636 -12.474 1.00 89.12 128 ILE A C 1
ATOM 999 O O . ILE A 1 128 ? 4.814 3.611 -13.172 1.00 89.12 128 ILE A O 1
ATOM 1003 N N . PHE A 1 129 ? 2.619 3.998 -12.954 1.00 87.00 129 PHE A N 1
ATOM 1004 C CA . PHE A 1 129 ? 2.426 4.354 -14.360 1.00 87.00 129 PHE A CA 1
ATOM 1005 C C . PHE A 1 129 ? 3.322 5.527 -14.778 1.00 87.00 129 PHE A C 1
ATOM 1007 O O . PHE A 1 129 ? 3.953 5.487 -15.829 1.00 87.00 129 PHE A O 1
ATOM 1014 N N . ARG A 1 130 ? 3.437 6.549 -13.922 1.00 85.31 130 ARG A N 1
ATOM 1015 C CA . ARG A 1 130 ? 4.354 7.676 -14.143 1.00 85.31 130 ARG A CA 1
ATOM 1016 C C . ARG A 1 130 ? 5.824 7.297 -13.970 1.00 85.31 130 ARG A C 1
ATOM 1018 O O . ARG A 1 130 ? 6.659 7.907 -14.618 1.00 85.31 130 ARG A O 1
ATOM 1025 N N . GLY A 1 131 ? 6.134 6.326 -13.114 1.00 81.25 131 GLY A N 1
ATOM 1026 C CA . GLY A 1 131 ? 7.501 5.855 -12.881 1.00 81.25 131 GLY A CA 1
ATOM 1027 C C . GLY A 1 131 ? 8.051 4.949 -13.986 1.00 81.25 131 GLY A C 1
ATOM 1028 O O . GLY A 1 131 ? 9.262 4.859 -14.134 1.00 81.25 131 GLY A O 1
ATOM 1029 N N . ILE A 1 132 ? 7.179 4.290 -14.755 1.00 82.50 132 ILE A N 1
ATOM 1030 C CA . ILE A 1 132 ? 7.559 3.505 -15.944 1.00 82.50 132 ILE A CA 1
ATOM 1031 C C . ILE A 1 132 ? 7.605 4.382 -17.201 1.00 82.50 132 ILE A C 1
ATOM 1033 O O . ILE A 1 132 ? 8.167 3.962 -18.204 1.00 82.50 132 ILE A O 1
ATOM 1037 N N . ALA A 1 133 ? 6.988 5.568 -17.177 1.00 78.12 133 ALA A N 1
ATOM 1038 C CA . ALA A 1 133 ? 6.913 6.427 -18.351 1.00 78.12 133 ALA A CA 1
ATOM 1039 C C . ALA A 1 133 ? 8.312 6.694 -18.922 1.00 78.12 133 ALA A C 1
ATOM 1041 O O . ALA A 1 133 ? 9.237 7.019 -18.175 1.00 78.12 133 ALA A O 1
ATOM 1042 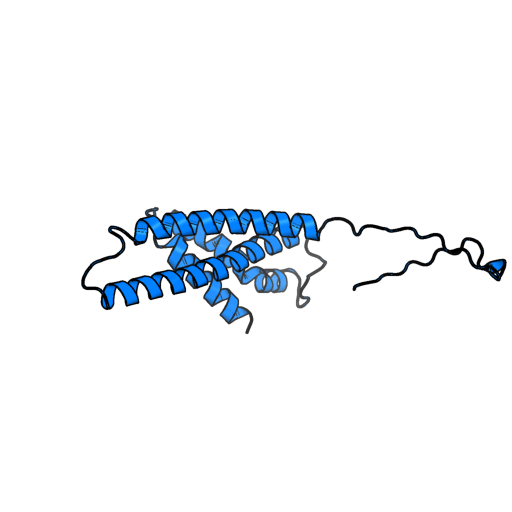N N . ASP A 1 134 ? 8.439 6.541 -20.243 1.00 73.75 134 ASP A N 1
ATOM 1043 C CA . ASP A 1 134 ? 9.723 6.638 -20.926 1.00 73.75 134 ASP A CA 1
ATOM 1044 C C . ASP A 1 134 ? 10.409 7.974 -20.606 1.00 73.75 134 ASP A C 1
ATOM 1046 O O . ASP A 1 134 ? 9.752 9.028 -20.612 1.00 73.75 134 ASP A O 1
ATOM 1050 N N . PRO A 1 135 ? 11.727 7.962 -20.333 1.00 70.81 135 PRO A N 1
ATOM 1051 C CA . PRO A 1 135 ? 12.456 9.192 -20.096 1.00 70.81 135 PRO A CA 1
ATOM 1052 C C . PRO A 1 135 ? 12.330 10.080 -21.333 1.00 70.81 135 PRO A C 1
ATOM 1054 O O . PRO A 1 135 ? 12.568 9.648 -22.461 1.00 70.81 135 PRO A O 1
ATOM 1057 N N . GLY A 1 136 ? 11.932 11.334 -21.123 1.00 71.31 136 GLY A N 1
ATOM 1058 C CA . GLY A 1 136 ? 11.792 12.297 -22.207 1.00 71.31 136 GLY A CA 1
ATOM 1059 C C . GLY A 1 136 ? 13.150 12.572 -22.842 1.00 71.31 136 GLY A C 1
ATOM 1060 O O . GLY A 1 136 ? 13.934 13.354 -22.306 1.00 71.31 136 GLY A O 1
ATOM 1061 N N . ILE A 1 137 ? 13.425 11.945 -23.984 1.00 75.12 137 ILE A N 1
ATOM 1062 C CA . ILE A 1 137 ? 14.646 12.189 -24.750 1.00 75.12 137 ILE A CA 1
ATOM 1063 C C . ILE A 1 137 ? 14.553 13.602 -25.321 1.00 75.12 137 ILE A C 1
ATOM 1065 O O . ILE A 1 137 ? 13.689 13.904 -26.145 1.00 75.12 137 ILE A O 1
ATOM 1069 N N . ARG A 1 138 ? 15.437 14.489 -24.861 1.00 77.12 138 ARG A N 1
ATOM 1070 C CA . ARG A 1 138 ? 15.591 15.829 -25.428 1.00 77.12 138 ARG A CA 1
ATOM 1071 C C . ARG A 1 138 ? 16.821 15.852 -26.313 1.00 77.12 138 ARG A C 1
ATOM 1073 O O . ARG A 1 138 ? 17.944 15.851 -25.818 1.00 77.12 138 ARG A O 1
ATOM 1080 N N . GLU A 1 139 ? 16.600 15.895 -27.619 1.00 81.38 139 GLU A N 1
ATOM 1081 C CA . GLU A 1 139 ? 17.674 16.134 -28.577 1.00 81.38 139 GLU A CA 1
ATOM 1082 C C . GLU A 1 139 ? 17.978 17.636 -28.619 1.00 81.38 139 GLU A C 1
ATOM 1084 O O . GLU A 1 139 ? 17.115 18.454 -28.940 1.00 81.38 139 GLU A O 1
ATOM 1089 N N . LEU A 1 140 ? 19.204 18.005 -28.244 1.00 83.19 140 LEU A N 1
ATOM 1090 C CA . LEU A 1 140 ? 19.693 19.379 -28.302 1.00 83.19 140 LEU A CA 1
ATOM 1091 C C . LEU A 1 140 ? 20.859 19.451 -29.283 1.00 83.19 140 LEU A C 1
ATOM 1093 O O . LEU A 1 140 ? 21.940 18.925 -29.020 1.00 83.19 140 LEU A O 1
ATOM 1097 N N . THR A 1 141 ? 20.641 20.127 -30.408 1.00 83.38 141 THR A N 1
ATOM 1098 C CA . THR A 1 141 ? 21.701 20.418 -31.377 1.00 83.38 141 THR A CA 1
ATOM 1099 C C . THR A 1 141 ? 22.452 21.664 -30.926 1.00 83.38 141 THR A C 1
ATOM 1101 O O . THR A 1 141 ? 21.904 22.767 -30.936 1.00 83.38 141 THR A O 1
ATOM 1104 N N . LEU A 1 142 ? 23.705 21.489 -30.512 1.00 82.75 142 LEU A N 1
ATOM 1105 C CA . LEU A 1 142 ? 24.584 22.583 -30.111 1.00 82.75 142 LEU A CA 1
ATOM 1106 C C . LEU A 1 142 ? 25.492 22.974 -31.280 1.00 82.75 142 LEU A C 1
ATOM 1108 O O . LEU A 1 142 ? 26.116 22.117 -31.901 1.00 82.75 142 LEU A O 1
ATOM 1112 N N . TYR A 1 143 ? 25.578 24.275 -31.557 1.00 81.62 143 TYR A N 1
ATOM 1113 C CA . TYR A 1 143 ? 26.446 24.827 -32.594 1.00 81.62 143 TYR A CA 1
ATOM 1114 C C . TYR A 1 143 ? 27.690 25.439 -31.950 1.00 81.62 143 TYR A C 1
ATOM 1116 O O . TYR A 1 143 ? 27.583 26.321 -31.097 1.00 81.62 143 TYR A O 1
ATOM 1124 N N . PHE A 1 144 ? 28.870 24.996 -32.377 1.00 82.19 144 PHE A N 1
ATOM 1125 C CA . PHE A 1 144 ? 30.155 25.514 -31.910 1.00 82.19 144 PHE A CA 1
ATOM 1126 C C . PHE A 1 144 ? 30.891 26.181 -33.072 1.00 82.19 144 PHE A C 1
ATOM 1128 O O . PHE A 1 144 ? 30.990 25.605 -34.150 1.00 82.19 144 PHE A O 1
ATOM 1135 N N . GLN A 1 145 ? 31.421 27.388 -32.854 1.00 76.12 145 GLN A N 1
ATOM 1136 C CA . GLN A 1 145 ? 32.076 28.171 -33.914 1.00 76.12 145 GLN A CA 1
ATOM 1137 C C . GLN A 1 145 ? 33.400 27.553 -34.403 1.00 76.12 145 GLN A C 1
ATOM 1139 O O . GLN A 1 145 ? 33.753 27.735 -35.559 1.00 76.12 145 GLN A O 1
ATOM 1144 N N . ASN A 1 146 ? 34.099 26.793 -33.552 1.00 81.38 146 ASN A N 1
ATOM 1145 C CA . ASN A 1 146 ? 35.383 26.148 -33.860 1.00 81.38 146 ASN A CA 1
ATOM 1146 C C . ASN A 1 146 ? 35.299 24.624 -33.675 1.00 81.38 146 ASN A C 1
ATOM 1148 O O . ASN A 1 146 ? 36.090 24.037 -32.935 1.00 81.38 146 ASN A O 1
ATOM 1152 N N . LEU A 1 147 ? 34.300 23.978 -34.283 1.00 80.00 147 LEU A N 1
ATOM 1153 C CA . LEU A 1 147 ? 34.174 22.524 -34.208 1.00 80.00 147 LEU A CA 1
ATOM 1154 C C . LEU A 1 147 ? 35.188 21.856 -35.160 1.00 80.00 147 LEU A C 1
ATOM 1156 O O . LEU A 1 147 ? 35.228 22.211 -36.339 1.00 80.00 147 LEU A O 1
ATOM 1160 N N . PRO A 1 148 ? 36.006 20.890 -34.697 1.00 84.44 148 PRO A N 1
ATOM 1161 C CA . PRO A 1 148 ? 36.861 20.118 -35.589 1.00 84.44 148 PRO A CA 1
ATOM 1162 C C . PRO A 1 148 ? 36.001 19.364 -36.616 1.00 84.44 148 PRO A C 1
ATOM 1164 O O . PRO A 1 148 ? 34.984 18.790 -36.224 1.00 84.44 148 PRO A O 1
ATOM 1167 N N . PRO A 1 149 ? 36.420 19.256 -37.888 1.00 77.19 149 PRO A N 1
ATOM 1168 C CA . PRO A 1 149 ? 35.640 18.568 -38.927 1.00 77.19 149 PRO A CA 1
ATOM 1169 C C . PRO A 1 149 ? 35.390 17.080 -38.619 1.00 77.19 149 PRO A C 1
ATOM 1171 O O . PRO A 1 149 ? 34.454 16.479 -39.123 1.00 77.19 149 PRO A O 1
ATOM 1174 N N . GLN A 1 150 ? 36.200 16.476 -37.745 1.00 79.75 150 GLN A N 1
ATOM 1175 C CA . GLN A 1 150 ? 36.032 15.094 -37.277 1.00 79.75 150 GLN A CA 1
ATOM 1176 C C . GLN A 1 150 ? 34.880 14.925 -36.270 1.00 79.75 150 GLN A C 1
ATOM 1178 O O . GLN A 1 150 ? 34.423 13.807 -36.053 1.00 79.75 150 GLN A O 1
ATOM 1183 N N . ALA A 1 151 ? 34.443 16.012 -35.628 1.00 76.50 151 ALA A N 1
ATOM 1184 C CA . ALA A 1 151 ? 33.384 16.018 -34.617 1.00 76.50 151 ALA A CA 1
ATOM 1185 C C . ALA A 1 151 ? 32.032 16.502 -35.177 1.00 76.50 151 ALA A C 1
ATOM 1187 O O . ALA A 1 151 ? 31.040 16.554 -34.446 1.00 76.50 151 ALA A O 1
ATOM 1188 N N . GLU A 1 152 ? 31.972 16.850 -36.464 1.00 78.62 152 GLU A N 1
ATOM 1189 C CA . GLU A 1 152 ? 30.744 17.274 -37.129 1.00 78.62 152 GLU A CA 1
ATOM 1190 C C . GLU A 1 152 ? 29.744 16.106 -37.203 1.00 78.62 152 GLU A C 1
ATOM 1192 O O . GLU A 1 152 ? 30.050 15.023 -37.698 1.00 78.62 152 GLU A O 1
ATOM 1197 N N . GLY A 1 153 ? 28.549 16.299 -36.637 1.00 80.62 153 GLY A N 1
ATOM 1198 C CA . GLY A 1 153 ? 27.526 15.250 -36.533 1.00 80.62 153 GLY A CA 1
ATOM 1199 C C . GLY A 1 153 ? 27.712 14.266 -35.369 1.00 80.62 153 GLY A C 1
ATOM 1200 O O . GLY A 1 153 ? 26.934 13.315 -35.254 1.00 80.62 153 GLY A O 1
ATOM 1201 N N . MET A 1 154 ? 28.692 14.486 -34.482 1.00 83.75 154 MET A N 1
ATOM 1202 C CA . MET A 1 154 ? 28.876 13.660 -33.287 1.00 83.75 154 MET A CA 1
ATOM 1203 C C . MET A 1 154 ? 27.650 13.750 -32.366 1.00 83.75 154 MET A C 1
ATOM 1205 O O . MET A 1 154 ? 27.250 14.832 -31.936 1.00 83.75 154 MET A O 1
ATOM 1209 N N . ARG A 1 155 ? 27.063 12.595 -32.029 1.00 83.69 155 ARG A N 1
ATOM 1210 C CA . ARG A 1 155 ? 25.974 12.492 -31.050 1.00 83.69 155 ARG A CA 1
ATOM 1211 C C . ARG A 1 155 ? 26.543 12.092 -29.697 1.00 83.69 155 ARG A C 1
ATOM 1213 O O . ARG A 1 155 ? 27.144 11.029 -29.571 1.00 83.69 155 ARG A O 1
ATOM 1220 N N . VAL A 1 156 ? 26.328 12.928 -28.687 1.00 83.50 156 VAL A N 1
ATOM 1221 C CA . VAL A 1 156 ? 26.723 12.644 -27.304 1.00 83.50 156 VAL A CA 1
ATOM 1222 C C . VAL A 1 156 ? 25.465 12.374 -26.489 1.00 83.50 156 VAL A C 1
ATOM 1224 O O . VAL A 1 156 ? 24.601 13.240 -26.372 1.00 83.50 156 VAL A O 1
ATOM 1227 N N . ALA A 1 157 ? 25.356 11.169 -25.930 1.00 83.56 157 ALA A N 1
ATOM 1228 C CA . ALA A 1 157 ? 24.298 10.835 -24.986 1.00 83.56 157 ALA A CA 1
ATOM 1229 C C . ALA A 1 157 ? 24.725 11.287 -23.586 1.00 83.56 157 ALA A C 1
ATOM 1231 O O . ALA A 1 157 ? 25.632 10.709 -22.989 1.00 83.56 157 ALA A O 1
ATOM 1232 N N . VAL A 1 158 ? 24.082 12.332 -23.070 1.00 80.62 158 VAL A N 1
ATOM 1233 C CA . VAL A 1 158 ? 24.273 12.773 -21.686 1.00 80.62 158 VAL A CA 1
ATOM 1234 C C . VAL A 1 158 ? 23.140 12.196 -20.851 1.00 80.62 158 VAL A C 1
ATOM 1236 O O . VAL A 1 158 ? 21.994 12.620 -20.972 1.00 80.62 158 VAL A O 1
ATOM 1239 N N . LEU A 1 159 ? 23.471 11.221 -20.006 1.00 77.94 159 LEU A N 1
ATOM 1240 C CA . LEU A 1 159 ? 22.592 10.794 -18.924 1.00 77.94 159 LEU A CA 1
ATOM 1241 C C . LEU A 1 159 ? 22.794 11.757 -17.755 1.00 77.94 159 LEU A C 1
ATOM 1243 O O . LEU A 1 159 ? 23.841 11.747 -17.111 1.00 77.94 159 LEU A O 1
ATOM 1247 N N . ALA A 1 160 ? 21.810 12.619 -17.526 1.00 68.25 160 ALA A N 1
ATOM 1248 C CA . ALA A 1 160 ? 21.746 13.469 -16.348 1.00 68.25 160 ALA A CA 1
ATOM 1249 C C . ALA A 1 160 ? 20.660 12.926 -15.409 1.00 68.25 160 ALA A C 1
ATOM 1251 O O . ALA A 1 160 ? 19.602 12.531 -15.891 1.00 68.25 160 ALA A O 1
ATOM 1252 N N . ASP A 1 161 ? 20.932 12.956 -14.101 1.00 57.94 161 ASP A N 1
ATOM 1253 C CA . ASP A 1 161 ? 20.034 12.498 -13.023 1.00 57.94 161 ASP A CA 1
ATOM 1254 C C . ASP A 1 161 ? 19.877 10.958 -12.940 1.00 57.94 161 ASP A C 1
ATOM 1256 O O . ASP A 1 161 ? 18.816 10.402 -13.223 1.00 57.94 161 ASP A O 1
ATOM 1260 N N . LEU A 1 162 ? 20.976 10.266 -12.592 1.00 51.31 162 LEU A N 1
ATOM 1261 C CA . LEU A 1 162 ? 21.015 8.827 -12.263 1.00 51.31 162 LEU A CA 1
ATOM 1262 C C . LEU A 1 162 ? 20.779 8.575 -10.768 1.00 51.31 162 LEU A C 1
ATOM 1264 O O . LEU A 1 162 ? 21.418 9.281 -9.954 1.00 51.31 162 LEU A O 1
#